Protein AF-A0A2E8EA44-F1 (afdb_monomer_lite)

pLDDT: mean 88.06, std 16.17, range [40.75, 98.62]

Sequence (108 aa):
MAVRSDSGVQQPDQAGLERDLGELESGLRQLENDYTMFFAGRRQRPPVALRARMEAILRRWDRVSIERSTERFRFNTLQLRFRSFASLWDRGFRAREEGRPGPFSTRV

Secondary structure (DSSP, 8-state):
-------------HHHHHHHHHHHHHHHHHHHHHHHHHHTTSSSS--HHHHHHHHHHHHHHHTS---SHHHHHHHHHHHHHHHHHHHHHHHHHHHHHTTS--TT----

Structure (mmCIF, N/CA/C/O backbone):
data_AF-A0A2E8EA44-F1
#
_entry.id   AF-A0A2E8EA44-F1
#
loop_
_atom_site.group_PDB
_atom_site.id
_atom_site.type_symbol
_atom_site.label_atom_id
_atom_site.label_alt_id
_atom_site.label_comp_id
_atom_site.label_asym_id
_atom_site.label_entity_id
_atom_site.label_seq_id
_atom_site.pdbx_PDB_ins_code
_atom_site.Cartn_x
_atom_site.Cartn_y
_atom_site.Cartn_z
_atom_site.occupancy
_atom_site.B_iso_or_equiv
_atom_site.auth_seq_id
_atom_site.auth_comp_id
_atom_site.auth_asym_id
_atom_site.auth_atom_id
_atom_site.pdbx_PDB_model_num
ATOM 1 N N . MET A 1 1 ? -46.232 -23.596 12.965 1.00 41.09 1 MET A N 1
ATOM 2 C CA . MET A 1 1 ? -45.201 -23.613 11.903 1.00 41.09 1 MET A CA 1
ATOM 3 C C . MET A 1 1 ? -44.379 -22.341 12.033 1.00 41.09 1 MET A C 1
ATOM 5 O O . MET A 1 1 ? -44.851 -21.287 11.638 1.00 41.09 1 MET A O 1
ATOM 9 N N . ALA A 1 2 ? -43.220 -22.408 12.693 1.00 44.91 2 ALA A N 1
ATOM 10 C CA . ALA A 1 2 ? -42.336 -21.256 12.858 1.00 44.91 2 ALA A CA 1
ATOM 11 C C . ALA A 1 2 ? -41.308 -21.252 11.722 1.00 44.91 2 ALA A C 1
ATOM 13 O O . ALA A 1 2 ? -40.543 -22.204 11.565 1.00 44.91 2 ALA A O 1
ATOM 14 N N . VAL A 1 3 ? -41.344 -20.188 10.927 1.00 50.66 3 VAL A N 1
ATOM 15 C CA . VAL A 1 3 ? -40.391 -19.883 9.862 1.00 50.66 3 VAL A CA 1
ATOM 16 C C . VAL A 1 3 ? -39.020 -19.672 10.504 1.00 50.66 3 VAL A C 1
ATOM 18 O O . VAL A 1 3 ? -38.815 -18.704 11.232 1.00 50.66 3 VAL A O 1
ATOM 21 N N . ARG A 1 4 ? -38.081 -20.591 10.269 1.00 46.94 4 ARG A N 1
ATOM 22 C CA . ARG A 1 4 ? -36.664 -20.367 10.570 1.00 46.94 4 ARG A CA 1
ATOM 23 C C . ARG A 1 4 ? -36.027 -19.734 9.341 1.00 46.94 4 ARG A C 1
ATOM 25 O O . ARG A 1 4 ? -35.555 -20.436 8.455 1.00 46.94 4 ARG A O 1
ATOM 32 N N . SER A 1 5 ? -36.052 -18.407 9.287 1.00 47.00 5 SER A N 1
ATOM 33 C CA . SER A 1 5 ? -35.182 -17.648 8.393 1.00 47.00 5 SER A CA 1
ATOM 34 C C . SER A 1 5 ? -33.774 -17.678 8.980 1.00 47.00 5 SER A C 1
ATOM 36 O O . SER A 1 5 ? -33.387 -16.790 9.733 1.00 47.00 5 SER A O 1
ATOM 38 N N . ASP A 1 6 ? -33.027 -18.738 8.680 1.00 48.53 6 ASP A N 1
ATOM 39 C CA . ASP A 1 6 ? -31.580 -18.742 8.864 1.00 48.53 6 ASP A CA 1
ATOM 40 C C . ASP A 1 6 ? -30.961 -18.009 7.671 1.00 48.53 6 ASP A C 1
ATOM 42 O O . ASP A 1 6 ? -30.704 -18.560 6.604 1.00 48.53 6 ASP A O 1
ATOM 46 N N . SER A 1 7 ? -30.847 -16.695 7.806 1.00 45.41 7 SER A N 1
ATOM 47 C CA . SER A 1 7 ? -30.000 -15.878 6.946 1.00 45.41 7 SER A CA 1
ATOM 48 C C . SER A 1 7 ? -28.999 -1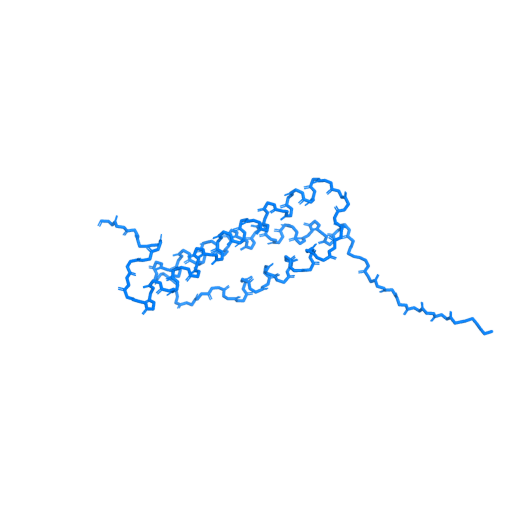5.196 7.858 1.00 45.41 7 SER A C 1
ATOM 50 O O . SER A 1 7 ? -29.051 -13.987 8.076 1.00 45.41 7 SER A O 1
ATOM 52 N N . GLY A 1 8 ? -28.122 -16.010 8.451 1.00 40.75 8 GLY A N 1
ATOM 53 C CA . GLY A 1 8 ? -26.927 -15.550 9.138 1.00 40.75 8 GLY A CA 1
ATOM 54 C C . GLY A 1 8 ? -26.013 -14.837 8.149 1.00 40.75 8 GLY A C 1
ATOM 55 O O . GLY A 1 8 ? -25.074 -15.420 7.614 1.00 40.75 8 GLY A O 1
ATOM 56 N N . VAL A 1 9 ? -26.296 -13.561 7.882 1.00 51.56 9 VAL A N 1
ATOM 57 C CA . VAL A 1 9 ? -25.310 -12.647 7.312 1.00 51.56 9 VAL A CA 1
ATOM 58 C C . VAL A 1 9 ? -24.167 -12.645 8.310 1.00 51.56 9 VAL A C 1
ATOM 60 O O . VAL A 1 9 ? -24.298 -12.096 9.402 1.00 51.56 9 VAL A O 1
ATOM 63 N N . GLN A 1 10 ? -23.087 -13.341 7.968 1.00 49.47 10 GLN A N 1
ATOM 64 C CA . GLN A 1 10 ? -21.898 -13.443 8.796 1.00 49.47 10 GLN A CA 1
ATOM 65 C C . GLN A 1 10 ? -21.335 -12.031 8.939 1.00 49.47 10 GLN A C 1
ATOM 67 O O . GLN A 1 10 ? -20.650 -11.520 8.048 1.00 49.47 10 GLN A O 1
ATOM 72 N N . GLN A 1 11 ? -21.728 -11.353 10.017 1.00 55.03 11 GLN A N 1
ATOM 73 C CA . GLN A 1 11 ? -21.224 -10.029 10.320 1.00 55.03 11 GLN A CA 1
ATOM 74 C C . GLN A 1 11 ? -19.703 -10.153 10.426 1.00 55.03 11 GLN A C 1
ATOM 76 O O . GLN A 1 11 ? -19.221 -11.093 11.063 1.00 55.03 11 GLN A O 1
ATOM 81 N N . PRO A 1 12 ? -18.941 -9.274 9.758 1.00 63.44 12 PRO A N 1
ATOM 82 C CA . PRO A 1 12 ? -17.492 -9.274 9.856 1.00 63.44 12 PRO A CA 1
ATOM 83 C C . PRO A 1 12 ? -17.108 -9.175 11.329 1.00 63.44 12 PRO A C 1
ATOM 85 O O . PRO A 1 12 ? -17.376 -8.165 11.977 1.00 63.44 12 PRO A O 1
ATOM 88 N N . ASP A 1 13 ? -16.539 -10.247 11.866 1.00 79.31 13 ASP A N 1
ATOM 89 C CA . ASP A 1 13 ? -16.139 -10.286 13.257 1.00 79.31 13 ASP A CA 1
ATOM 90 C C . ASP A 1 13 ? -14.803 -9.561 13.443 1.00 79.31 13 ASP A C 1
ATOM 92 O O . ASP A 1 13 ? -14.001 -9.361 12.523 1.00 79.31 13 ASP A O 1
ATOM 96 N N . GLN A 1 14 ? -14.563 -9.129 14.673 1.00 78.56 14 GLN A N 1
ATOM 97 C CA . GLN A 1 14 ? -13.360 -8.386 15.021 1.00 78.56 14 GLN A CA 1
ATOM 98 C C . GLN A 1 14 ? -12.082 -9.215 14.797 1.00 78.56 14 GLN A C 1
ATOM 100 O O . GLN A 1 14 ? -11.053 -8.673 14.397 1.00 78.56 14 GLN A O 1
ATOM 105 N N . ALA A 1 15 ? -12.143 -10.532 15.016 1.00 84.50 15 ALA A N 1
ATOM 106 C CA . ALA A 1 15 ? -11.017 -11.431 14.770 1.00 84.50 15 ALA A CA 1
ATOM 107 C C . ALA A 1 15 ? -10.652 -11.498 13.275 1.00 84.50 15 ALA A C 1
ATOM 109 O O . ALA A 1 15 ? -9.468 -11.541 12.927 1.00 84.50 15 ALA A O 1
ATOM 110 N N . GLY A 1 16 ? -11.652 -11.460 12.389 1.00 91.69 16 GLY A N 1
ATOM 111 C CA . GLY A 1 16 ? -11.454 -11.326 10.952 1.00 91.69 16 GLY A CA 1
ATOM 112 C C . GLY A 1 16 ? -10.818 -9.990 10.570 1.00 91.69 16 GLY A C 1
ATOM 113 O O . GLY A 1 16 ? -9.926 -9.974 9.726 1.00 91.69 16 GLY A O 1
ATOM 114 N N . LEU A 1 17 ? -11.221 -8.885 11.211 1.00 92.75 17 LEU A N 1
ATOM 115 C CA . LEU A 1 17 ? -10.632 -7.564 10.958 1.00 92.75 17 LEU A CA 1
ATOM 116 C C . LEU A 1 17 ? -9.145 -7.527 11.303 1.00 92.75 17 LEU A C 1
ATOM 118 O O . LEU A 1 17 ? -8.337 -7.119 10.476 1.00 92.75 17 LEU A O 1
ATOM 122 N N . GLU A 1 18 ? -8.773 -7.973 12.502 1.00 94.75 18 GLU A N 1
ATOM 123 C CA . GLU A 1 18 ? -7.379 -7.956 12.963 1.00 94.75 18 GLU A CA 1
ATOM 124 C C . GLU A 1 18 ? -6.464 -8.758 12.022 1.00 94.75 18 GLU A C 1
ATOM 126 O O . GLU A 1 18 ? -5.385 -8.299 11.634 1.00 94.75 18 GLU A O 1
ATOM 131 N N . ARG A 1 19 ? -6.931 -9.940 11.596 1.00 96.56 19 ARG A N 1
ATOM 132 C CA . ARG A 1 19 ? -6.228 -10.796 10.633 1.00 96.56 19 ARG A CA 1
ATOM 133 C C . ARG A 1 19 ? -6.030 -10.085 9.297 1.00 96.56 19 ARG A C 1
ATOM 135 O O . ARG A 1 19 ? -4.910 -10.044 8.792 1.00 96.56 19 ARG A O 1
ATOM 142 N N . ASP A 1 20 ? -7.100 -9.517 8.752 1.00 97.38 20 ASP A N 1
ATOM 143 C CA . ASP A 1 20 ? -7.081 -8.834 7.459 1.00 97.38 20 ASP A CA 1
ATOM 144 C C . ASP A 1 20 ? -6.213 -7.562 7.496 1.00 97.38 20 ASP A C 1
ATOM 146 O O . ASP A 1 20 ? -5.527 -7.256 6.521 1.00 97.38 20 ASP A O 1
ATOM 150 N N . LEU A 1 21 ? -6.169 -6.844 8.625 1.00 97.31 21 LEU A N 1
ATOM 151 C CA . LEU A 1 21 ? -5.270 -5.701 8.823 1.00 97.31 21 LEU A CA 1
ATOM 152 C C . LEU A 1 21 ? -3.795 -6.125 8.828 1.00 97.31 21 LEU A C 1
ATOM 154 O O . LEU A 1 21 ? -2.969 -5.478 8.180 1.00 97.31 21 LEU A O 1
ATOM 158 N N . GLY A 1 22 ? -3.460 -7.225 9.508 1.00 98.19 22 GLY A N 1
ATOM 159 C CA . GLY A 1 22 ? -2.106 -7.792 9.466 1.00 98.19 22 GLY A CA 1
ATOM 160 C C . GLY A 1 22 ? -1.716 -8.286 8.067 1.00 98.19 22 GLY A C 1
ATOM 161 O O . GLY A 1 22 ? -0.579 -8.101 7.611 1.00 98.19 22 GLY A O 1
ATOM 162 N N . GLU A 1 23 ? -2.673 -8.870 7.346 1.00 98.31 23 GLU A N 1
ATOM 163 C CA . GLU A 1 23 ? -2.479 -9.280 5.959 1.00 98.31 23 GLU A CA 1
ATOM 164 C C . GLU A 1 23 ? -2.237 -8.077 5.035 1.00 98.31 23 GLU A C 1
ATOM 166 O O . GLU A 1 23 ? -1.286 -8.094 4.254 1.00 98.31 23 GLU A O 1
ATOM 171 N N . LEU A 1 24 ? -3.020 -7.003 5.170 1.00 98.44 24 LEU A N 1
ATOM 172 C CA . LEU A 1 24 ? -2.809 -5.761 4.424 1.00 98.44 24 LEU A CA 1
ATOM 173 C C . LEU A 1 24 ? -1.421 -5.176 4.680 1.00 98.44 24 LEU A C 1
ATOM 175 O O . LEU A 1 24 ? -0.725 -4.799 3.742 1.00 98.44 24 LEU A O 1
ATOM 179 N N . GLU A 1 25 ? -0.975 -5.116 5.932 1.00 98.31 25 GLU A N 1
ATOM 180 C CA . GLU A 1 25 ? 0.346 -4.579 6.266 1.00 98.31 25 GLU A CA 1
ATOM 181 C C . GLU A 1 25 ? 1.491 -5.342 5.603 1.00 98.31 25 GLU A C 1
ATOM 183 O O . GLU A 1 25 ? 2.395 -4.740 5.016 1.00 98.31 25 GLU A O 1
ATOM 188 N N . SER A 1 26 ? 1.466 -6.669 5.715 1.00 98.56 26 SER A N 1
ATOM 189 C CA . SER A 1 26 ? 2.490 -7.527 5.118 1.00 98.56 26 SER A CA 1
ATOM 190 C C . SER A 1 26 ? 2.420 -7.511 3.590 1.00 98.56 26 SER A C 1
ATOM 192 O O . SER A 1 26 ? 3.449 -7.329 2.934 1.00 98.56 26 SER A O 1
ATOM 194 N N . GLY A 1 27 ? 1.216 -7.596 3.023 1.00 98.62 27 GLY A N 1
ATOM 195 C CA . GLY A 1 27 ? 0.992 -7.566 1.585 1.00 98.62 27 GLY A CA 1
ATOM 196 C C . GLY A 1 27 ? 1.368 -6.232 0.944 1.00 98.62 27 GLY A C 1
ATOM 197 O O . GLY A 1 27 ? 1.966 -6.231 -0.127 1.00 98.62 27 GLY A O 1
ATOM 198 N N . LEU A 1 28 ? 1.123 -5.092 1.602 1.00 98.50 28 LEU A N 1
ATOM 199 C CA . LEU A 1 28 ? 1.559 -3.782 1.102 1.00 98.50 28 LEU A CA 1
ATOM 200 C C . LEU 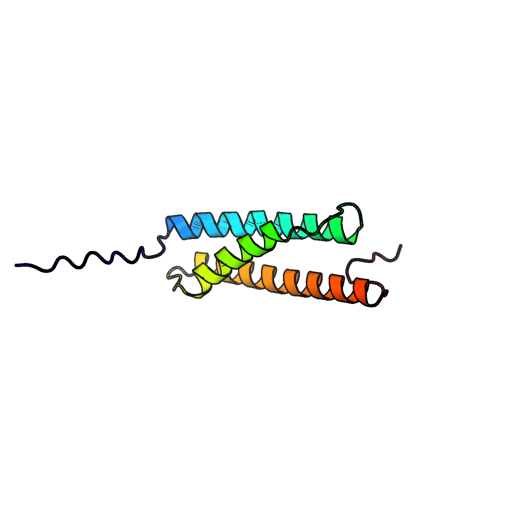A 1 28 ? 3.082 -3.651 1.058 1.00 98.50 28 LEU A C 1
ATOM 202 O O . LEU A 1 28 ? 3.609 -3.151 0.064 1.00 98.50 28 LEU A O 1
ATOM 206 N N . ARG A 1 29 ? 3.791 -4.126 2.092 1.00 98.38 29 ARG A N 1
ATOM 207 C CA . ARG A 1 29 ? 5.266 -4.164 2.083 1.00 98.38 29 ARG A CA 1
ATOM 208 C C . ARG A 1 29 ? 5.789 -5.044 0.950 1.00 98.38 29 ARG A C 1
ATOM 210 O O . ARG A 1 29 ? 6.735 -4.673 0.261 1.00 98.38 29 ARG A O 1
ATOM 217 N N . GLN A 1 30 ? 5.163 -6.199 0.738 1.00 98.25 30 GLN A N 1
ATOM 218 C CA . GLN A 1 30 ? 5.555 -7.099 -0.339 1.00 98.25 30 GLN A CA 1
ATOM 219 C C . GLN A 1 30 ? 5.276 -6.499 -1.722 1.00 98.25 30 GLN A C 1
ATOM 221 O O . GLN A 1 30 ? 6.144 -6.565 -2.589 1.00 98.25 30 GLN A O 1
ATOM 226 N N . LEU A 1 31 ? 4.121 -5.857 -1.920 1.00 98.38 31 LEU A N 1
ATOM 227 C CA . LEU A 1 31 ? 3.791 -5.182 -3.175 1.00 98.38 31 LEU A CA 1
ATOM 228 C C . LEU A 1 31 ? 4.783 -4.073 -3.511 1.00 98.38 31 LEU A C 1
ATOM 230 O O . LEU A 1 31 ? 5.231 -3.989 -4.651 1.00 98.38 31 LEU A O 1
ATOM 234 N N . GLU A 1 32 ? 5.139 -3.239 -2.537 1.00 97.12 32 GLU A N 1
ATOM 235 C CA . GLU A 1 32 ? 6.132 -2.179 -2.718 1.00 97.12 32 GLU A CA 1
ATOM 236 C C . GLU A 1 32 ? 7.468 -2.742 -3.226 1.00 97.12 32 GLU A C 1
ATOM 238 O O . GLU A 1 32 ? 7.990 -2.277 -4.244 1.00 97.12 32 GLU A O 1
ATOM 243 N N . ASN A 1 33 ? 7.969 -3.801 -2.585 1.00 97.06 33 ASN A N 1
ATOM 244 C CA . ASN A 1 33 ? 9.205 -4.470 -2.988 1.00 97.06 33 ASN A CA 1
ATOM 245 C C . ASN A 1 33 ? 9.093 -5.112 -4.377 1.00 97.06 33 ASN A C 1
ATOM 247 O O . ASN A 1 33 ? 9.947 -4.883 -5.234 1.00 97.06 33 ASN A O 1
ATOM 251 N N . ASP A 1 34 ? 8.036 -5.889 -4.623 1.00 97.62 34 ASP A N 1
ATOM 252 C CA . ASP A 1 34 ? 7.853 -6.615 -5.881 1.00 97.62 34 ASP A CA 1
ATOM 253 C C . ASP A 1 34 ? 7.692 -5.667 -7.074 1.00 97.62 34 ASP A C 1
ATOM 255 O O . ASP A 1 34 ? 8.269 -5.912 -8.138 1.00 97.62 34 ASP A O 1
ATOM 259 N N . TYR A 1 35 ? 6.946 -4.570 -6.913 1.00 97.00 35 TYR A N 1
ATOM 260 C CA . TYR A 1 35 ? 6.830 -3.555 -7.957 1.00 97.00 35 TYR A CA 1
ATOM 261 C C . TYR A 1 35 ? 8.139 -2.796 -8.160 1.00 97.00 35 TYR A C 1
ATOM 263 O O . TYR A 1 35 ? 8.516 -2.563 -9.307 1.00 97.00 35 TYR A O 1
ATOM 271 N N . THR A 1 36 ? 8.872 -2.471 -7.091 1.00 94.94 36 THR A N 1
ATOM 272 C CA . THR A 1 36 ? 10.201 -1.850 -7.211 1.00 94.94 36 THR A CA 1
ATOM 273 C C . THR A 1 36 ? 11.152 -2.748 -8.005 1.00 94.94 36 THR A C 1
ATOM 275 O O . THR A 1 36 ? 11.781 -2.294 -8.960 1.00 94.94 36 THR A O 1
ATOM 278 N N . MET A 1 37 ? 11.202 -4.047 -7.690 1.00 94.50 37 MET A N 1
ATOM 279 C CA . MET A 1 37 ? 12.006 -5.022 -8.436 1.00 94.50 37 MET A CA 1
ATOM 280 C C . MET A 1 37 ? 11.539 -5.180 -9.886 1.00 94.50 37 MET A C 1
ATOM 282 O O . MET A 1 37 ? 12.374 -5.301 -10.783 1.00 94.50 37 MET A O 1
ATOM 286 N N . PHE A 1 38 ? 10.227 -5.169 -10.134 1.00 95.19 38 PHE A N 1
ATOM 287 C CA . PHE A 1 38 ? 9.663 -5.235 -11.482 1.00 95.19 38 PHE A CA 1
ATOM 288 C C . PHE A 1 38 ? 10.062 -4.022 -12.329 1.00 95.19 38 PHE A C 1
ATOM 290 O O . PHE A 1 38 ? 10.581 -4.179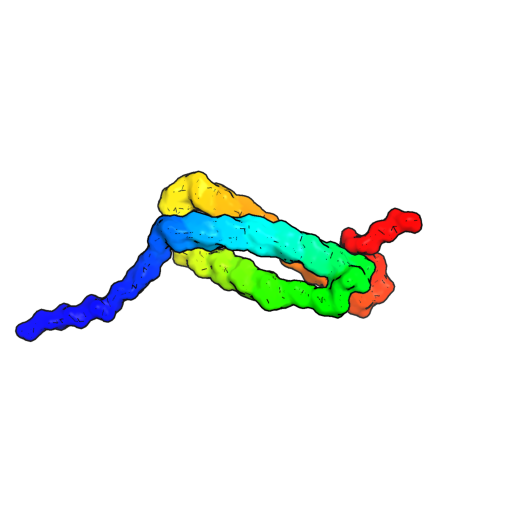 -13.435 1.00 95.19 38 PHE A O 1
ATOM 297 N N . PHE A 1 39 ? 9.893 -2.807 -11.804 1.00 93.69 39 PHE A N 1
ATOM 298 C CA . PHE A 1 39 ? 10.263 -1.595 -12.530 1.00 93.69 39 PHE A CA 1
ATOM 299 C C . PHE A 1 39 ? 11.777 -1.472 -12.735 1.00 93.69 39 PHE A C 1
ATOM 301 O O . PHE A 1 39 ? 12.190 -1.018 -13.800 1.00 93.69 39 PHE A O 1
ATOM 308 N N . ALA A 1 40 ? 12.583 -1.971 -11.793 1.00 91.69 40 ALA A N 1
ATOM 309 C CA . ALA A 1 40 ? 14.036 -2.093 -11.925 1.00 91.69 40 ALA A CA 1
ATOM 310 C C . ALA A 1 40 ? 14.493 -3.232 -12.865 1.00 91.69 40 ALA A C 1
ATOM 312 O O . ALA A 1 40 ? 15.692 -3.443 -13.025 1.00 91.69 40 ALA A O 1
ATOM 313 N N . GLY A 1 41 ? 13.572 -4.012 -13.446 1.00 92.00 41 GLY A N 1
ATOM 314 C CA . GLY A 1 41 ? 13.891 -5.121 -14.353 1.00 92.00 41 GLY A CA 1
ATOM 315 C C . GLY A 1 41 ? 14.429 -6.386 -13.671 1.00 92.00 41 GLY A C 1
ATOM 316 O O . GLY A 1 41 ? 14.754 -7.353 -14.352 1.00 92.00 41 GLY A O 1
ATOM 317 N N . ARG A 1 42 ? 14.485 -6.424 -12.332 1.00 93.94 42 ARG A N 1
ATOM 318 C CA . ARG A 1 42 ? 14.908 -7.603 -11.548 1.00 93.94 42 ARG A CA 1
ATOM 319 C C . ARG A 1 42 ? 13.820 -8.673 -11.444 1.00 93.94 42 ARG A C 1
ATOM 321 O O . ARG A 1 42 ? 14.103 -9.813 -11.093 1.00 93.94 42 ARG A O 1
ATOM 328 N N . ARG A 1 43 ? 12.572 -8.311 -11.749 1.00 93.69 43 ARG A N 1
ATOM 329 C CA . ARG A 1 43 ? 11.427 -9.221 -11.824 1.00 93.69 43 ARG A CA 1
ATOM 330 C C . ARG A 1 43 ? 10.750 -9.076 -13.182 1.00 93.69 43 ARG A C 1
ATOM 332 O O . ARG A 1 43 ? 10.486 -7.966 -13.625 1.00 93.69 43 ARG A O 1
ATOM 339 N N . GLN A 1 44 ? 10.418 -10.201 -13.815 1.00 91.25 44 GLN A N 1
ATOM 340 C CA . GLN A 1 44 ? 9.844 -10.206 -15.168 1.00 91.25 44 GLN A CA 1
ATOM 341 C C . GLN A 1 44 ? 8.360 -9.817 -15.215 1.00 91.25 44 GLN A C 1
ATOM 343 O O . GLN A 1 44 ? 7.894 -9.289 -16.219 1.00 91.25 44 GLN A O 1
ATOM 348 N N . ARG A 1 45 ? 7.593 -10.114 -14.156 1.00 94.00 45 ARG A N 1
ATOM 349 C CA . ARG A 1 45 ? 6.132 -9.942 -14.131 1.00 94.00 45 ARG A CA 1
ATOM 350 C C . ARG A 1 45 ? 5.674 -9.136 -12.917 1.00 94.00 45 ARG A C 1
ATOM 352 O O . ARG A 1 45 ? 6.181 -9.388 -11.818 1.00 94.00 45 ARG A O 1
ATOM 359 N N . PRO A 1 46 ? 4.682 -8.244 -13.075 1.00 95.12 46 PRO A N 1
ATOM 360 C CA . PRO A 1 46 ? 4.140 -7.490 -11.955 1.00 95.12 46 PRO A CA 1
ATOM 361 C C . PRO A 1 46 ? 3.350 -8.394 -10.986 1.00 95.12 46 PRO A C 1
ATOM 363 O O . PRO A 1 46 ? 2.788 -9.409 -11.411 1.00 95.12 46 PRO A O 1
ATOM 366 N N . PRO A 1 47 ? 3.266 -8.046 -9.688 1.00 96.62 47 PRO A N 1
ATOM 367 C CA . PRO A 1 47 ? 2.578 -8.837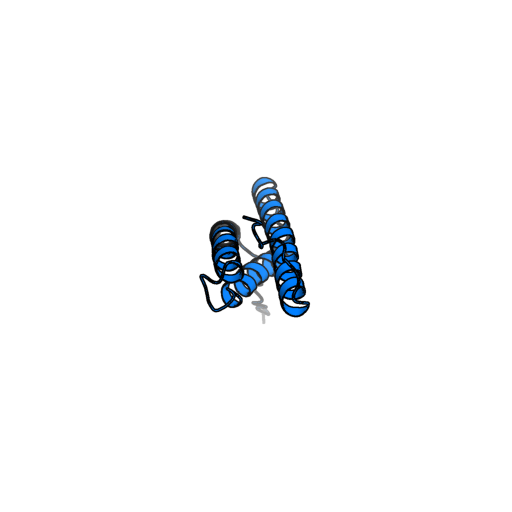 -8.661 1.00 96.62 47 PRO A CA 1
ATOM 368 C C . PRO A 1 47 ? 1.042 -8.644 -8.683 1.00 96.62 47 PRO A C 1
ATOM 370 O O . PRO A 1 47 ? 0.422 -8.307 -7.675 1.00 96.62 47 PRO A O 1
ATOM 373 N N . VAL A 1 48 ? 0.403 -8.868 -9.839 1.00 96.69 48 VAL A N 1
ATOM 374 C CA . VAL A 1 48 ? -1.032 -8.576 -10.068 1.00 96.69 48 VAL A CA 1
ATOM 375 C C . VAL A 1 48 ? -1.948 -9.347 -9.115 1.00 96.69 48 VAL A C 1
ATOM 377 O O . VAL A 1 48 ? -2.883 -8.771 -8.566 1.00 96.69 48 VAL A O 1
ATOM 380 N N . ALA A 1 49 ? -1.664 -10.631 -8.878 1.00 97.50 49 ALA A N 1
ATOM 381 C CA . ALA A 1 49 ? -2.474 -11.468 -7.992 1.00 97.50 49 ALA A CA 1
ATOM 382 C C . ALA A 1 49 ? -2.463 -10.953 -6.543 1.00 97.50 49 ALA A C 1
ATOM 384 O O . ALA A 1 49 ? -3.513 -10.856 -5.909 1.00 97.50 49 ALA A O 1
ATOM 385 N N . LEU A 1 50 ? -1.289 -10.557 -6.039 1.00 98.06 50 LEU A N 1
ATOM 386 C CA . LEU A 1 50 ? -1.165 -9.981 -4.702 1.00 98.06 50 LEU A CA 1
ATOM 387 C C . LEU A 1 50 ? -1.878 -8.625 -4.619 1.00 98.06 50 LEU A C 1
ATOM 389 O O . LEU A 1 50 ? -2.586 -8.373 -3.646 1.00 98.06 50 LEU A O 1
ATOM 393 N N . ARG A 1 51 ? -1.768 -7.781 -5.659 1.00 98.12 51 ARG A N 1
ATOM 394 C CA . ARG A 1 51 ? -2.476 -6.491 -5.718 1.00 98.12 51 ARG A CA 1
ATOM 395 C C . ARG A 1 51 ? -3.986 -6.701 -5.651 1.00 98.12 51 ARG A C 1
ATOM 397 O O . ARG A 1 51 ? -4.641 -6.065 -4.833 1.00 98.12 51 ARG A O 1
ATOM 404 N N . ALA A 1 52 ? -4.515 -7.621 -6.457 1.00 98.25 52 ALA A N 1
ATOM 405 C CA . ALA A 1 52 ? -5.941 -7.941 -6.487 1.00 98.25 52 ALA A CA 1
ATOM 406 C C . ALA A 1 52 ? -6.449 -8.477 -5.138 1.00 98.25 52 ALA A C 1
ATOM 408 O O . ALA A 1 52 ? -7.544 -8.112 -4.708 1.00 98.25 52 ALA A O 1
ATOM 409 N N . ARG A 1 53 ? -5.643 -9.295 -4.446 1.00 98.19 53 ARG A N 1
ATOM 410 C CA . ARG A 1 53 ? -5.957 -9.801 -3.101 1.00 98.19 53 ARG A CA 1
ATOM 411 C C . ARG A 1 53 ? -6.057 -8.668 -2.076 1.00 98.19 53 ARG A C 1
ATOM 413 O O . ARG A 1 53 ? -7.066 -8.580 -1.383 1.00 98.19 53 ARG A O 1
ATOM 420 N N . MET A 1 54 ? -5.067 -7.773 -2.021 1.00 98.50 54 MET A N 1
ATOM 421 C CA . MET A 1 54 ? -5.101 -6.623 -1.103 1.00 98.50 54 MET A CA 1
ATOM 422 C C . MET A 1 54 ? -6.295 -5.709 -1.396 1.00 98.50 54 MET A C 1
ATOM 424 O O . MET A 1 54 ? -6.996 -5.272 -0.487 1.00 98.50 54 MET A O 1
ATOM 428 N N . GLU A 1 55 ? -6.579 -5.471 -2.676 1.00 98.19 55 GLU A N 1
ATOM 429 C CA . GLU A 1 55 ? -7.726 -4.670 -3.092 1.00 98.19 55 GLU A CA 1
ATOM 430 C C . GLU A 1 55 ? -9.064 -5.311 -2.688 1.00 98.19 55 GLU A C 1
ATOM 432 O O . GLU A 1 55 ? -9.993 -4.609 -2.292 1.00 98.19 55 GLU A O 1
ATOM 437 N N . ALA A 1 56 ? -9.170 -6.643 -2.738 1.00 97.62 56 ALA A N 1
ATOM 438 C CA . ALA A 1 56 ? -10.360 -7.360 -2.288 1.00 97.62 56 ALA A CA 1
ATOM 439 C C . ALA A 1 56 ? -10.607 -7.186 -0.781 1.00 97.62 56 ALA A C 1
ATOM 441 O O . ALA A 1 56 ? -11.746 -6.928 -0.391 1.00 97.62 56 ALA A O 1
ATOM 442 N N . ILE A 1 57 ? -9.555 -7.250 0.043 1.00 97.19 57 ILE A N 1
ATOM 443 C CA . ILE A 1 57 ? -9.658 -6.996 1.489 1.00 97.19 57 ILE A CA 1
ATOM 444 C C . ILE A 1 57 ? -10.094 -5.555 1.750 1.00 97.19 57 ILE A C 1
ATOM 446 O O . ILE A 1 57 ? -11.036 -5.326 2.507 1.00 97.19 57 ILE A O 1
ATOM 450 N N . LEU A 1 58 ? -9.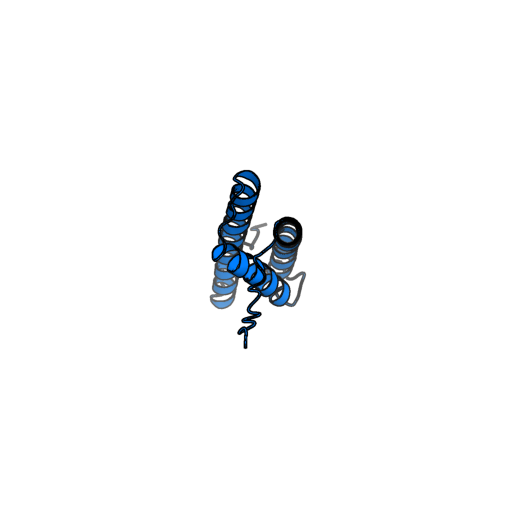469 -4.581 1.079 1.00 97.31 58 LEU A N 1
ATOM 451 C CA . LEU A 1 58 ? -9.855 -3.176 1.211 1.00 97.31 58 LEU A CA 1
ATOM 452 C C . LEU A 1 58 ? -11.328 -2.965 0.849 1.00 97.31 58 LEU A C 1
ATOM 454 O O . LEU A 1 58 ? -12.057 -2.369 1.632 1.00 97.31 58 LEU A O 1
ATOM 458 N N . ARG A 1 59 ? -11.795 -3.497 -0.289 1.00 96.12 59 ARG A N 1
ATOM 459 C CA . ARG A 1 59 ? -13.203 -3.376 -0.713 1.00 96.12 59 ARG A CA 1
ATOM 460 C C . ARG A 1 59 ? -14.181 -4.046 0.247 1.00 96.12 59 ARG A C 1
ATOM 462 O O . ARG A 1 59 ? -15.304 -3.565 0.386 1.00 96.12 59 ARG A O 1
ATOM 469 N N . ARG A 1 60 ? -13.787 -5.160 0.872 1.00 93.69 60 ARG A N 1
ATOM 470 C CA . ARG A 1 60 ? -14.612 -5.845 1.873 1.00 93.69 60 ARG A CA 1
ATOM 471 C C . ARG A 1 60 ? -14.868 -4.927 3.064 1.00 93.69 60 ARG A C 1
ATOM 473 O O . ARG A 1 60 ? -16.022 -4.736 3.428 1.00 93.69 60 ARG A O 1
ATOM 480 N N . TRP A 1 61 ? -13.815 -4.341 3.626 1.00 94.19 61 TRP A N 1
ATOM 481 C CA . TRP A 1 61 ? -13.906 -3.523 4.837 1.00 94.19 61 TRP A CA 1
ATOM 482 C C . TRP A 1 61 ? -14.367 -2.085 4.596 1.00 94.19 61 TRP A C 1
ATOM 484 O O . TRP A 1 61 ? -14.919 -1.478 5.503 1.00 94.19 61 TRP A O 1
ATOM 494 N N . ASP A 1 62 ? -14.252 -1.568 3.371 1.00 91.81 62 ASP A N 1
ATOM 495 C CA . ASP A 1 62 ? -14.805 -0.258 2.987 1.00 91.81 62 ASP A CA 1
ATOM 496 C C . ASP A 1 62 ? -16.345 -0.221 3.071 1.00 91.81 62 ASP A C 1
ATOM 498 O O . ASP A 1 62 ? -16.948 0.829 3.273 1.00 91.81 62 ASP A O 1
ATOM 502 N N . ARG A 1 63 ? -16.995 -1.386 2.948 1.00 89.19 63 ARG A N 1
ATOM 503 C CA . ARG A 1 63 ? -18.459 -1.548 3.025 1.00 89.19 63 ARG A CA 1
ATOM 504 C C . ARG A 1 63 ? -18.968 -1.832 4.440 1.00 89.19 63 ARG A C 1
ATOM 506 O O . ARG A 1 63 ? -20.170 -2.001 4.629 1.00 89.19 63 ARG A O 1
ATOM 513 N N . VAL A 1 64 ? -18.069 -1.938 5.416 1.00 87.69 64 VAL A N 1
ATOM 514 C CA . VAL A 1 64 ? -18.365 -2.389 6.779 1.00 87.69 64 VAL A CA 1
ATOM 515 C C . VAL A 1 64 ? -18.072 -1.256 7.753 1.00 87.69 64 VAL A C 1
ATOM 517 O O . VAL A 1 64 ? -17.036 -0.600 7.671 1.00 87.69 64 VAL A O 1
ATOM 520 N N . SER A 1 65 ? -18.963 -1.029 8.719 1.00 83.81 65 SER A N 1
ATOM 521 C CA . SER A 1 65 ? -18.662 -0.089 9.798 1.00 83.81 65 SER A CA 1
ATOM 522 C C . SER A 1 65 ? -17.655 -0.706 10.770 1.00 83.81 65 SER A C 1
ATOM 524 O O . SER A 1 65 ? -17.963 -1.672 11.459 1.00 83.81 65 SER A O 1
ATOM 526 N N . ILE A 1 66 ? -16.449 -0.138 10.840 1.00 87.88 66 ILE A N 1
ATOM 527 C CA . ILE A 1 66 ? -15.439 -0.503 11.841 1.00 87.88 66 ILE A CA 1
ATOM 528 C C . ILE A 1 66 ? -15.702 0.295 13.123 1.00 87.88 66 ILE A C 1
ATOM 530 O O . ILE A 1 66 ? -15.373 1.478 13.207 1.00 87.88 66 ILE A O 1
ATOM 534 N N . GLU A 1 67 ? -16.335 -0.310 14.120 1.00 84.75 67 GLU A N 1
ATOM 535 C CA . GLU A 1 67 ? -16.789 0.411 15.321 1.00 84.75 67 GLU A CA 1
ATOM 536 C C . GLU A 1 67 ? -15.643 1.040 16.122 1.00 84.75 67 GLU A C 1
ATOM 538 O O . GLU A 1 67 ? -15.762 2.153 16.634 1.00 84.75 67 GLU A O 1
ATOM 543 N N . ARG A 1 68 ? -14.505 0.351 16.193 1.00 87.50 68 ARG A N 1
ATOM 544 C CA . ARG A 1 68 ? -13.371 0.770 17.011 1.00 87.50 68 ARG A CA 1
ATOM 545 C C . ARG A 1 68 ? -12.487 1.784 16.290 1.00 87.50 68 ARG A C 1
ATOM 547 O O . ARG A 1 68 ? -12.096 1.596 15.136 1.00 87.50 68 ARG A O 1
ATOM 554 N N . SER A 1 69 ? -12.147 2.864 16.990 1.00 88.44 69 SER A N 1
ATOM 555 C CA . SER A 1 69 ? -11.400 3.993 16.425 1.00 88.44 69 SER A CA 1
ATOM 556 C C . SER A 1 69 ? -9.979 3.620 15.991 1.00 88.44 69 SER A C 1
ATOM 558 O O . SER A 1 69 ? -9.543 4.059 14.927 1.00 88.44 69 SER A O 1
ATOM 560 N N . THR A 1 70 ? -9.277 2.785 16.762 1.00 94.12 70 THR A N 1
ATOM 561 C CA . THR A 1 70 ? -7.899 2.360 16.468 1.00 94.12 70 THR A CA 1
ATOM 562 C C . THR A 1 70 ? -7.823 1.522 15.194 1.00 94.12 70 THR A C 1
ATOM 564 O O . THR A 1 70 ? -7.059 1.843 14.282 1.00 94.12 70 THR A O 1
ATOM 567 N N . GLU A 1 71 ? -8.642 0.478 15.088 1.00 93.62 71 GLU A N 1
ATOM 568 C CA . GLU A 1 71 ? -8.696 -0.401 13.922 1.00 93.62 71 GLU A CA 1
ATOM 569 C C . GLU A 1 71 ? -9.164 0.371 12.682 1.00 93.62 71 GLU A C 1
ATOM 571 O O . GLU A 1 71 ? -8.605 0.195 11.599 1.00 93.62 71 GLU A O 1
ATOM 576 N N . ARG A 1 72 ? -10.121 1.299 12.839 1.00 94.56 72 ARG A N 1
ATOM 577 C CA . ARG A 1 72 ? -10.561 2.194 11.759 1.00 94.56 72 ARG A CA 1
ATOM 578 C C . ARG A 1 72 ? -9.431 3.099 11.277 1.00 94.56 72 ARG A C 1
ATOM 580 O O . ARG A 1 72 ? -9.228 3.234 10.072 1.00 94.56 72 ARG A O 1
ATOM 587 N N . PHE A 1 73 ? -8.686 3.714 12.193 1.00 96.44 73 PHE A N 1
ATOM 588 C CA . PHE A 1 73 ? -7.541 4.553 11.845 1.00 96.44 73 PHE A CA 1
ATOM 589 C C . PHE A 1 73 ? -6.460 3.750 11.110 1.00 96.44 73 PHE A C 1
ATOM 591 O O . PHE A 1 73 ? -5.959 4.185 10.068 1.00 96.44 73 PHE A O 1
ATOM 598 N N . ARG A 1 74 ? -6.145 2.549 11.610 1.00 97.00 74 ARG A N 1
ATOM 599 C CA . ARG A 1 74 ? -5.192 1.627 10.983 1.00 97.00 74 ARG A CA 1
ATOM 600 C C . ARG A 1 74 ? -5.648 1.230 9.580 1.00 97.00 74 ARG A C 1
ATOM 602 O O . ARG A 1 74 ? -4.875 1.375 8.635 1.00 97.00 74 ARG A O 1
ATOM 609 N N . PHE A 1 75 ? -6.909 0.828 9.418 1.00 97.44 75 PHE A N 1
ATOM 610 C CA . PHE A 1 75 ? -7.499 0.520 8.114 1.00 97.44 75 PHE A CA 1
ATOM 611 C C . PHE A 1 75 ? -7.382 1.698 7.140 1.00 97.44 75 PHE A C 1
ATOM 613 O O . PHE A 1 75 ? -6.848 1.537 6.043 1.00 97.44 75 PHE A O 1
ATOM 620 N N . ASN A 1 76 ? -7.812 2.893 7.555 1.00 97.31 76 ASN A N 1
ATOM 621 C CA . ASN A 1 76 ? -7.765 4.098 6.726 1.00 97.31 76 ASN A CA 1
ATOM 622 C C . ASN A 1 76 ? -6.332 4.439 6.296 1.00 97.31 76 ASN A C 1
ATOM 624 O O . ASN A 1 76 ? -6.094 4.801 5.142 1.00 97.31 76 ASN A O 1
ATOM 628 N N . THR A 1 77 ? -5.365 4.272 7.200 1.00 98.19 77 THR A N 1
ATOM 629 C CA . THR A 1 77 ? -3.940 4.482 6.914 1.00 98.19 77 THR A CA 1
ATOM 630 C C . THR A 1 77 ? -3.435 3.507 5.847 1.00 98.19 77 THR A C 1
ATOM 632 O O . THR A 1 77 ? -2.782 3.916 4.883 1.00 98.19 77 THR A O 1
ATOM 635 N N . LEU A 1 78 ? -3.773 2.219 5.970 1.00 98.38 78 LEU A N 1
ATOM 636 C CA . LEU A 1 78 ? -3.394 1.192 4.994 1.00 98.38 78 LEU A CA 1
ATOM 637 C C . LEU A 1 78 ? -4.086 1.406 3.643 1.00 98.38 78 LEU A C 1
ATOM 639 O O . LEU A 1 78 ? -3.446 1.279 2.597 1.00 98.38 78 LEU A O 1
ATOM 643 N N . GLN A 1 79 ? -5.361 1.795 3.653 1.00 98.31 79 GLN A N 1
ATOM 644 C CA . GLN A 1 79 ? -6.123 2.115 2.449 1.00 98.31 79 GLN A CA 1
ATOM 645 C C . GLN A 1 79 ? -5.505 3.303 1.697 1.00 98.31 79 GLN A C 1
ATOM 647 O O . GLN A 1 79 ? -5.316 3.231 0.479 1.00 98.31 79 GLN A O 1
ATOM 652 N N . LEU A 1 80 ? -5.138 4.376 2.406 1.00 98.44 80 LEU A N 1
ATOM 653 C CA . LEU A 1 80 ? -4.468 5.532 1.808 1.00 98.44 80 LEU A CA 1
ATOM 654 C C . LEU A 1 80 ? -3.111 5.143 1.210 1.00 98.44 80 LEU A C 1
ATOM 656 O O . LEU A 1 80 ? -2.820 5.501 0.068 1.00 98.44 80 LEU A O 1
ATOM 660 N N . ARG A 1 81 ? -2.306 4.355 1.937 1.00 98.25 81 ARG A N 1
ATOM 661 C CA . ARG A 1 81 ? -1.019 3.850 1.436 1.00 98.25 81 ARG A CA 1
ATOM 662 C C . ARG A 1 81 ? -1.192 3.031 0.156 1.00 98.25 81 ARG A C 1
ATOM 664 O O . ARG A 1 81 ? -0.472 3.272 -0.812 1.00 98.25 81 ARG A O 1
ATOM 671 N N . PHE A 1 82 ? -2.164 2.116 0.119 1.00 98.56 82 PHE A N 1
ATOM 672 C CA . PHE A 1 82 ? -2.465 1.336 -1.084 1.00 98.56 82 PHE A CA 1
ATOM 673 C C . PHE A 1 82 ? -2.824 2.232 -2.271 1.00 98.56 82 PHE A C 1
ATOM 675 O O . PHE A 1 82 ? -2.282 2.041 -3.356 1.00 98.56 82 PHE A O 1
ATOM 682 N N . ARG A 1 83 ? -3.703 3.227 -2.079 1.00 98.12 83 ARG A N 1
ATOM 683 C CA . ARG A 1 83 ? -4.113 4.157 -3.148 1.00 98.12 83 ARG A CA 1
ATOM 684 C C . ARG A 1 83 ? -2.919 4.934 -3.710 1.00 98.12 83 ARG A C 1
ATOM 686 O O . ARG A 1 83 ? -2.772 5.031 -4.929 1.00 98.12 83 ARG A O 1
ATOM 693 N N . SER A 1 84 ? -2.040 5.426 -2.838 1.00 97.75 84 SER A N 1
ATOM 694 C CA . SER A 1 84 ? -0.809 6.119 -3.238 1.00 97.75 84 SER A CA 1
ATOM 695 C C . SER A 1 84 ? 0.119 5.220 -4.055 1.00 97.75 84 SER A C 1
ATOM 697 O O . SER A 1 84 ? 0.608 5.629 -5.111 1.00 97.75 84 SER A O 1
ATOM 699 N N . PHE A 1 85 ? 0.321 3.977 -3.613 1.00 97.44 85 PHE A N 1
ATOM 700 C CA . PHE A 1 85 ? 1.126 2.995 -4.335 1.00 97.44 85 PHE A CA 1
ATOM 701 C C . PHE A 1 85 ? 0.511 2.577 -5.670 1.00 97.44 85 PHE A C 1
ATOM 703 O O . PHE A 1 85 ? 1.212 2.571 -6.677 1.00 97.44 85 PHE A O 1
ATOM 710 N N . ALA A 1 86 ? -0.794 2.308 -5.716 1.00 97.44 86 ALA A N 1
ATOM 711 C CA . ALA A 1 86 ? -1.496 1.988 -6.953 1.00 97.44 86 ALA A CA 1
ATOM 712 C C . ALA A 1 86 ? -1.315 3.103 -7.991 1.00 97.44 86 ALA A C 1
ATOM 714 O O . ALA A 1 86 ? -0.876 2.835 -9.105 1.00 97.44 86 ALA A O 1
ATOM 715 N N . SER A 1 87 ? -1.524 4.359 -7.586 1.00 97.06 87 SER A N 1
ATOM 716 C CA . SER A 1 87 ? -1.300 5.519 -8.451 1.00 97.06 87 SER A CA 1
ATOM 717 C C . SER A 1 87 ? 0.153 5.622 -8.939 1.00 97.06 87 SER A C 1
ATOM 719 O O . SER A 1 87 ? 0.401 5.954 -10.099 1.00 97.06 87 SER A O 1
ATOM 721 N N . LEU A 1 88 ? 1.131 5.327 -8.075 1.00 96.19 88 LEU A N 1
ATOM 722 C CA . LEU A 1 88 ? 2.551 5.304 -8.435 1.00 96.19 88 LEU A CA 1
ATOM 723 C C . LEU A 1 88 ? 2.858 4.236 -9.494 1.00 96.19 88 LEU A C 1
ATOM 725 O O . LEU A 1 88 ? 3.533 4.534 -10.482 1.00 96.19 88 LEU A O 1
ATOM 729 N N . TRP A 1 89 ? 2.359 3.013 -9.309 1.00 96.62 89 TRP A N 1
ATOM 730 C CA . TRP A 1 89 ? 2.561 1.917 -10.256 1.00 96.62 89 TRP A CA 1
ATOM 731 C C . TRP A 1 89 ? 1.873 2.192 -11.590 1.00 96.62 89 TRP A C 1
ATOM 733 O O . TRP A 1 89 ? 2.501 2.003 -12.627 1.00 96.62 89 TRP A O 1
ATOM 743 N N . ASP A 1 90 ? 0.644 2.714 -11.577 1.00 96.44 90 ASP A N 1
ATOM 744 C CA . ASP A 1 90 ? -0.100 3.065 -12.791 1.00 96.44 90 ASP A CA 1
ATOM 745 C C . ASP A 1 90 ? 0.654 4.123 -13.616 1.00 96.44 90 ASP A C 1
ATOM 747 O O . ASP A 1 90 ? 0.802 3.984 -14.832 1.00 96.44 90 ASP A O 1
ATOM 751 N N . ARG A 1 91 ? 1.228 5.147 -12.963 1.00 95.94 91 ARG A N 1
ATOM 752 C CA . ARG A 1 91 ? 2.124 6.109 -13.635 1.00 95.94 91 ARG A CA 1
ATOM 753 C C . ARG A 1 91 ? 3.390 5.446 -14.178 1.00 95.94 91 ARG A C 1
ATOM 755 O O . ARG A 1 91 ? 3.870 5.845 -15.236 1.00 95.94 91 ARG A O 1
ATOM 762 N N . GLY A 1 92 ? 3.933 4.463 -13.460 1.00 95.12 92 GLY A N 1
ATOM 763 C CA . GLY A 1 92 ? 5.072 3.662 -13.905 1.00 95.12 92 GLY A CA 1
ATOM 764 C C . GLY A 1 92 ? 4.781 2.866 -15.173 1.00 95.12 92 GLY A C 1
ATOM 765 O O . GLY A 1 92 ? 5.602 2.877 -16.087 1.00 95.12 92 GLY A O 1
ATOM 766 N N . PHE A 1 93 ? 3.615 2.222 -15.259 1.00 95.50 93 PHE A N 1
ATOM 767 C CA . PHE A 1 93 ? 3.187 1.518 -16.469 1.00 95.50 93 PHE A CA 1
ATOM 768 C C . PHE A 1 93 ? 3.036 2.473 -17.650 1.00 95.50 93 PHE A C 1
ATOM 770 O O . PHE A 1 93 ? 3.673 2.246 -18.675 1.00 95.50 93 PHE A O 1
ATOM 777 N N . ARG A 1 94 ? 2.319 3.591 -17.471 1.00 95.81 94 ARG A N 1
ATOM 778 C CA . ARG A 1 94 ? 2.157 4.602 -18.530 1.00 95.81 94 ARG A CA 1
ATOM 779 C C . ARG A 1 94 ? 3.492 5.135 -19.042 1.00 95.81 94 ARG A C 1
ATOM 781 O O . ARG A 1 94 ? 3.700 5.224 -20.241 1.00 95.81 94 ARG A O 1
ATOM 788 N N . ALA A 1 95 ? 4.433 5.437 -18.146 1.00 94.12 95 ALA A N 1
ATOM 789 C CA . ALA A 1 95 ? 5.756 5.909 -18.551 1.00 94.12 95 ALA A CA 1
ATOM 790 C C . ALA A 1 95 ? 6.513 4.882 -19.414 1.00 94.12 95 ALA A C 1
ATOM 792 O O . ALA A 1 95 ? 7.167 5.270 -20.378 1.00 94.12 95 ALA A O 1
ATOM 793 N N . ARG A 1 96 ? 6.395 3.581 -19.103 1.00 92.25 96 ARG A N 1
ATOM 794 C CA . ARG A 1 96 ? 6.989 2.505 -19.916 1.00 92.25 96 ARG A CA 1
ATOM 795 C C . ARG A 1 96 ? 6.313 2.370 -21.278 1.00 92.25 96 ARG A C 1
ATOM 797 O O . ARG A 1 96 ? 7.020 2.175 -22.258 1.00 92.25 96 ARG A O 1
ATOM 804 N N . GLU A 1 97 ? 4.985 2.475 -21.337 1.00 93.06 97 GLU A N 1
ATOM 805 C CA . GLU A 1 97 ? 4.216 2.450 -22.593 1.00 93.06 97 GLU A CA 1
ATOM 806 C C . GLU A 1 97 ? 4.576 3.633 -23.501 1.00 93.06 97 GLU A C 1
ATOM 808 O O . GLU A 1 97 ? 4.730 3.473 -24.706 1.00 93.06 97 GLU A O 1
ATOM 813 N N . GLU A 1 98 ? 4.784 4.808 -22.908 1.00 94.75 98 GLU A N 1
ATOM 814 C CA . GLU A 1 98 ? 5.161 6.047 -23.597 1.00 94.75 98 GLU A CA 1
ATOM 815 C C . GLU A 1 98 ? 6.676 6.145 -23.882 1.00 94.75 98 GLU A C 1
ATOM 817 O O . GLU A 1 98 ? 7.130 7.123 -24.473 1.00 94.75 98 GLU A O 1
ATOM 822 N N . GLY A 1 99 ? 7.483 5.167 -23.448 1.00 90.62 99 GLY A N 1
ATOM 823 C CA . GLY A 1 99 ? 8.936 5.146 -23.662 1.00 90.62 99 GLY A CA 1
ATOM 824 C C . GLY A 1 99 ? 9.724 6.221 -22.899 1.00 90.62 99 GLY A C 1
ATOM 825 O O . GLY A 1 99 ? 10.859 6.526 -23.265 1.00 90.62 99 GLY A O 1
ATOM 826 N N . ARG A 1 100 ? 9.155 6.809 -21.841 1.00 90.00 100 ARG A N 1
ATOM 827 C CA . ARG A 1 100 ? 9.786 7.881 -21.052 1.00 90.00 100 ARG A CA 1
ATOM 828 C C . ARG A 1 100 ? 10.277 7.397 -19.682 1.00 90.00 100 ARG A C 1
ATOM 830 O O . ARG A 1 100 ? 9.788 6.388 -19.169 1.00 90.00 100 ARG A O 1
ATOM 837 N N . PRO A 1 101 ? 11.192 8.138 -19.027 1.00 86.12 101 PRO A N 1
ATOM 838 C CA . PRO A 1 101 ? 11.597 7.837 -17.658 1.00 86.12 101 PRO A CA 1
ATOM 839 C C . PRO A 1 101 ? 10.392 7.821 -16.711 1.00 86.12 101 PRO A C 1
ATOM 841 O O . PRO A 1 101 ? 9.609 8.774 -16.645 1.00 86.12 101 PRO A O 1
ATOM 844 N N . GLY A 1 102 ? 10.236 6.712 -15.991 1.00 85.81 102 GLY A N 1
ATOM 845 C CA . GLY A 1 102 ? 9.170 6.526 -15.015 1.00 85.81 102 GLY A CA 1
ATOM 846 C C . GLY A 1 102 ? 9.578 6.987 -13.614 1.00 85.81 102 GLY A C 1
ATOM 847 O O . GLY A 1 102 ? 10.748 7.269 -13.366 1.00 85.81 102 GLY A O 1
ATOM 848 N N . PRO A 1 103 ? 8.644 6.989 -12.649 1.00 84.12 103 PRO A N 1
ATOM 849 C CA . PRO A 1 103 ? 8.926 7.350 -11.256 1.00 84.12 103 PRO A CA 1
ATOM 850 C C . PRO A 1 103 ? 9.934 6.420 -10.554 1.00 84.12 103 PRO A C 1
ATOM 852 O O . PRO A 1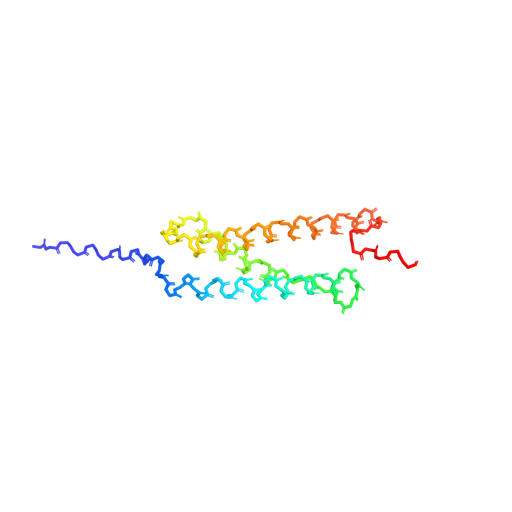 103 ? 10.413 6.748 -9.476 1.00 84.12 103 PRO A O 1
ATOM 855 N N . PHE A 1 104 ? 10.255 5.274 -11.158 1.00 82.00 104 PHE A N 1
ATOM 856 C CA . PHE A 1 104 ? 11.237 4.300 -10.673 1.00 82.00 104 PHE A CA 1
ATOM 857 C C . PHE A 1 104 ? 12.569 4.346 -11.438 1.00 82.00 104 PHE A C 1
ATOM 859 O O . PHE A 1 104 ? 13.463 3.551 -11.161 1.00 82.00 104 PHE A O 1
ATOM 866 N N . SER A 1 105 ? 12.710 5.237 -12.424 1.00 75.06 105 SER A N 1
ATOM 867 C CA . SER A 1 105 ? 13.979 5.445 -13.117 1.00 75.06 105 SER A CA 1
ATOM 868 C C . SER A 1 105 ? 14.896 6.273 -12.220 1.00 75.06 105 SER A C 1
ATOM 870 O O . SER A 1 105 ? 14.848 7.502 -12.240 1.00 75.06 105 SER A O 1
ATOM 872 N N . THR A 1 106 ? 15.732 5.610 -11.422 1.00 63.12 106 THR A N 1
ATOM 873 C CA . THR A 1 106 ? 16.847 6.284 -10.749 1.00 63.12 106 THR A CA 1
ATOM 874 C C . THR A 1 106 ? 17.779 6.833 -11.825 1.00 63.12 106 THR A C 1
ATOM 876 O O . THR A 1 106 ? 18.371 6.063 -12.579 1.00 63.12 106 THR A O 1
ATOM 879 N N . ARG A 1 107 ? 17.887 8.163 -11.922 1.00 53.88 107 ARG A N 1
ATOM 880 C CA . ARG A 1 107 ? 19.006 8.805 -12.617 1.00 53.88 107 ARG A CA 1
ATOM 881 C C . ARG A 1 107 ? 20.255 8.510 -11.789 1.00 53.88 107 ARG A C 1
ATOM 883 O O . ARG A 1 107 ? 20.385 9.050 -10.693 1.00 53.88 107 ARG A O 1
ATOM 890 N N . VAL A 1 108 ? 21.083 7.595 -12.276 1.00 48.38 108 VAL A N 1
ATOM 891 C CA . VAL A 1 108 ? 22.493 7.474 -11.882 1.00 48.38 108 VAL A CA 1
ATOM 892 C C . VAL A 1 108 ? 23.320 8.364 -12.791 1.00 48.38 108 VAL A C 1
ATOM 894 O O . VAL A 1 108 ? 22.952 8.453 -13.986 1.00 48.38 108 VAL A O 1
#

Foldseek 3Di:
DDDPPPPCPPACDPVNLVVLLVLLVVLLVVLVVQLLCCLVVVDVDHPVVSLVVSVVSLVVCVPHDPPDPVSVVSSVVSVVSSVVVVVQSVQSVVCVVVVHDGPSPPDD

Radius of gyration: 18.62 Å; chains: 1; bounding box: 68×32×41 Å